Protein AF-A0A7G9A684-F1 (afdb_monomer_lite)

Secondary structure (DSSP, 8-state):
--TT---SEEEE-TTT--EEEEEEE--GGGGSHHHHHHHHHHHHHHHHTTPPEEEESSHHHHHHHHHHHHHHHHHHHHHHHHH----------------

Radius of gyration: 21.15 Å; chains: 1; bounding box: 61×45×41 Å

pLDDT: mean 73.54, std 18.96, range [38.88, 95.0]

Foldseek 3Di:
DPPPDDFPDFDADPPPRDGQETEHEDDPVCPDPVNVVVVVVVCVVCVVVVHYYQYDNDPVVSVVVVVVVVVVVVVVVVVVVVVPPDDDDDDDDDDDDDD

Organism: Raoultella ornithinolytica (NCBI:txid54291)

Structure (mmCIF, N/CA/C/O backbone):
data_AF-A0A7G9A684-F1
#
_entry.id   AF-A0A7G9A684-F1
#
loop_
_atom_site.group_PDB
_atom_site.id
_atom_site.type_symbol
_atom_site.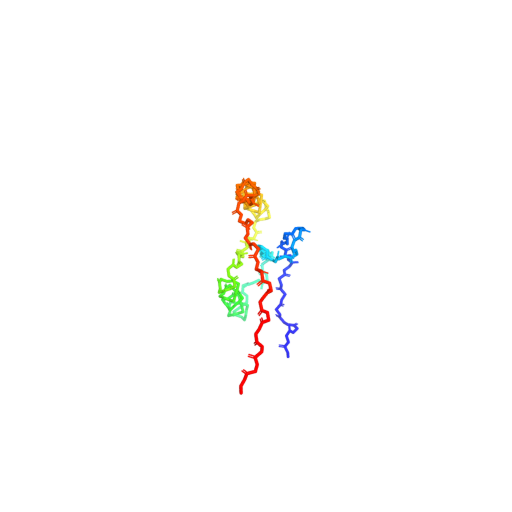label_atom_id
_atom_site.label_alt_id
_atom_site.label_comp_id
_atom_site.label_asym_id
_atom_site.label_entity_id
_atom_site.label_seq_id
_atom_site.pdbx_PDB_ins_code
_atom_site.Cartn_x
_atom_site.Cartn_y
_atom_site.Cartn_z
_atom_site.occupancy
_atom_site.B_iso_or_equiv
_atom_site.auth_seq_id
_atom_site.auth_comp_id
_atom_site.auth_asym_id
_atom_site.auth_atom_id
_atom_site.pdbx_PDB_model_num
ATOM 1 N N . MET A 1 1 ? 3.718 -22.934 -5.880 1.00 46.66 1 MET A N 1
ATOM 2 C CA . MET A 1 1 ? 4.756 -21.953 -6.264 1.00 46.66 1 MET A CA 1
ATOM 3 C C . MET A 1 1 ? 4.205 -20.550 -6.041 1.00 46.66 1 MET A C 1
ATOM 5 O O . MET A 1 1 ? 3.671 -19.956 -6.961 1.00 46.66 1 MET A O 1
ATOM 9 N N . ALA A 1 2 ? 4.246 -20.064 -4.799 1.00 47.00 2 ALA A N 1
ATOM 10 C CA . ALA A 1 2 ? 3.771 -18.726 -4.415 1.00 47.00 2 ALA A CA 1
ATOM 11 C C . ALA A 1 2 ? 4.926 -17.834 -3.911 1.00 47.00 2 ALA A C 1
ATOM 13 O O . ALA A 1 2 ? 4.709 -16.750 -3.394 1.00 47.00 2 ALA A O 1
ATOM 14 N N . SER A 1 3 ? 6.174 -18.282 -4.072 1.00 48.06 3 SER A N 1
ATOM 15 C CA . SER A 1 3 ? 7.373 -17.657 -3.502 1.00 48.06 3 SER A CA 1
ATOM 16 C C . SER A 1 3 ? 7.982 -16.554 -4.379 1.00 48.06 3 SER A C 1
ATOM 18 O O . SER A 1 3 ? 9.173 -16.285 -4.272 1.00 48.06 3 SER A O 1
ATOM 20 N N . GLN A 1 4 ? 7.214 -15.957 -5.298 1.00 60.62 4 GLN A N 1
ATOM 21 C CA . GLN A 1 4 ? 7.763 -15.043 -6.318 1.00 60.62 4 GLN A CA 1
ATOM 22 C C . GLN A 1 4 ? 7.033 -13.696 -6.435 1.00 60.62 4 GLN A C 1
ATOM 24 O O . GLN A 1 4 ? 7.344 -12.886 -7.316 1.00 60.62 4 GLN A O 1
ATOM 29 N N . TRP A 1 5 ? 6.094 -13.455 -5.521 1.00 64.69 5 TRP A N 1
ATOM 30 C CA . TRP A 1 5 ? 5.276 -12.253 -5.433 1.00 64.69 5 TRP A CA 1
ATOM 31 C C . TRP A 1 5 ? 5.464 -11.710 -4.022 1.00 64.69 5 TRP A C 1
ATOM 33 O O . TRP A 1 5 ? 4.930 -12.277 -3.074 1.00 64.69 5 TRP A O 1
ATOM 43 N N . HIS A 1 6 ? 6.305 -10.692 -3.878 1.00 70.12 6 HIS A N 1
ATOM 44 C CA . HIS A 1 6 ? 6.426 -9.956 -2.627 1.00 70.12 6 HIS A CA 1
ATOM 45 C C . HIS A 1 6 ? 5.845 -8.567 -2.857 1.00 70.12 6 HIS A C 1
ATOM 47 O O . HIS A 1 6 ? 6.000 -8.012 -3.941 1.00 70.12 6 HIS A O 1
ATOM 53 N N . CYS A 1 7 ? 5.142 -8.074 -1.849 1.00 76.25 7 CYS A N 1
ATOM 54 C CA . CYS A 1 7 ? 4.895 -6.658 -1.660 1.00 76.25 7 CYS A CA 1
ATOM 55 C C . CYS A 1 7 ? 5.860 -6.220 -0.558 1.00 76.25 7 CYS A C 1
ATOM 57 O O . CYS A 1 7 ? 5.982 -6.938 0.440 1.00 76.25 7 CYS A O 1
ATOM 59 N N . ASP A 1 8 ? 6.577 -5.116 -0.753 1.00 86.06 8 ASP A N 1
ATOM 60 C CA . ASP A 1 8 ? 7.611 -4.695 0.201 1.00 86.06 8 ASP A CA 1
ATOM 61 C C . ASP A 1 8 ? 7.032 -4.370 1.583 1.00 86.06 8 ASP A C 1
ATOM 63 O O . ASP A 1 8 ? 7.597 -4.762 2.607 1.00 86.06 8 ASP A O 1
ATOM 67 N N . VAL A 1 9 ? 5.894 -3.670 1.625 1.00 90.38 9 VAL A N 1
ATOM 68 C CA . VAL A 1 9 ? 5.229 -3.280 2.874 1.00 90.38 9 VAL A CA 1
ATOM 69 C C . VAL A 1 9 ? 3.713 -3.353 2.711 1.00 90.38 9 VAL A C 1
ATOM 71 O O . VAL A 1 9 ? 3.157 -2.865 1.733 1.00 90.38 9 VAL A O 1
ATOM 74 N N . VAL A 1 10 ? 3.016 -3.891 3.712 1.00 92.44 10 VAL A N 1
ATOM 75 C CA . VAL A 1 10 ? 1.550 -3.822 3.812 1.00 92.44 10 VAL A CA 1
ATOM 76 C C . VAL A 1 10 ? 1.138 -2.908 4.960 1.00 92.44 10 VAL A C 1
ATOM 78 O O . VAL A 1 10 ? 1.767 -2.895 6.017 1.00 92.44 10 VAL A O 1
ATOM 81 N N . ILE A 1 11 ? 0.072 -2.142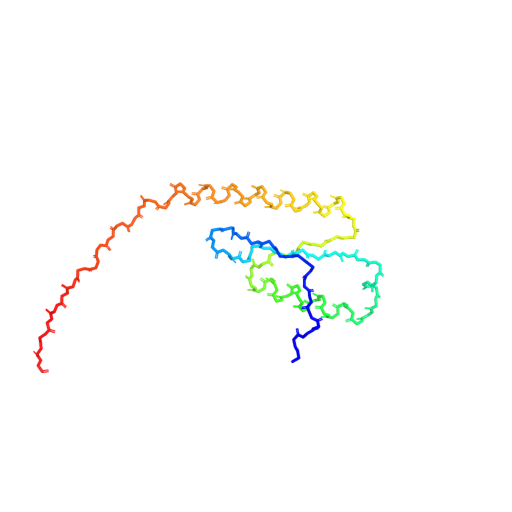 4.749 1.00 93.19 11 ILE A N 1
ATOM 82 C CA . ILE A 1 11 ? -0.573 -1.325 5.775 1.00 93.19 11 ILE A CA 1
ATOM 83 C C . ILE A 1 11 ? -1.757 -2.126 6.306 1.00 93.19 11 ILE A C 1
ATOM 85 O O . ILE A 1 11 ? -2.609 -2.566 5.530 1.00 93.19 11 ILE A O 1
ATOM 89 N N . VAL A 1 12 ? -1.825 -2.288 7.625 1.00 93.50 12 VAL A N 1
ATOM 90 C CA . VAL A 1 12 ? -2.924 -2.982 8.301 1.00 93.50 12 VAL A CA 1
ATOM 91 C C . VAL A 1 12 ? -3.667 -2.038 9.236 1.00 93.50 12 VAL A C 1
ATOM 93 O O . VAL A 1 12 ? -3.064 -1.160 9.854 1.00 93.50 12 VAL A O 1
ATOM 96 N N . ASP A 1 13 ? -4.976 -2.229 9.357 1.00 90.19 13 ASP A N 1
ATOM 97 C CA . ASP A 1 13 ? -5.743 -1.639 10.452 1.00 90.19 13 ASP A CA 1
ATOM 98 C C . ASP A 1 13 ? -5.350 -2.334 11.765 1.00 90.19 13 ASP A C 1
ATOM 100 O O . ASP A 1 13 ? -5.392 -3.558 11.872 1.00 90.19 13 ASP A O 1
ATOM 104 N N . ILE A 1 14 ? -4.955 -1.561 12.778 1.00 89.38 14 ILE A N 1
ATOM 105 C CA . ILE A 1 14 ? -4.412 -2.116 14.028 1.00 89.38 14 ILE A CA 1
ATOM 106 C C . ILE A 1 14 ? -5.447 -2.888 14.864 1.00 89.38 14 ILE A C 1
ATOM 108 O O . ILE A 1 14 ? -5.068 -3.723 15.681 1.00 89.38 14 ILE A O 1
ATOM 112 N N . ARG A 1 15 ? -6.747 -2.628 14.682 1.00 90.38 15 ARG A N 1
ATOM 113 C CA . ARG A 1 15 ? -7.821 -3.246 15.478 1.00 90.38 15 ARG A CA 1
ATOM 114 C C . ARG A 1 15 ? -8.303 -4.553 14.861 1.00 90.38 15 ARG A C 1
ATOM 116 O O . ARG A 1 15 ? -8.621 -5.491 15.581 1.00 90.38 15 ARG A O 1
ATOM 123 N N . THR A 1 16 ? -8.381 -4.596 13.536 1.00 90.88 16 THR A N 1
ATOM 124 C CA . THR A 1 16 ? -8.950 -5.718 12.770 1.00 90.88 16 THR A CA 1
ATOM 125 C C . THR A 1 16 ? -7.890 -6.566 12.077 1.00 90.88 16 THR A C 1
ATOM 127 O O . THR A 1 16 ? -8.186 -7.671 11.631 1.00 90.88 16 THR A O 1
ATOM 130 N N . PHE A 1 17 ? -6.663 -6.051 11.966 1.00 89.94 17 PHE A N 1
ATOM 131 C CA . PHE A 1 17 ? -5.570 -6.623 11.182 1.00 89.94 17 PHE A CA 1
ATOM 132 C C . PHE A 1 17 ? -5.893 -6.787 9.685 1.00 89.94 17 PHE A C 1
ATOM 134 O O . PHE A 1 17 ? -5.178 -7.473 8.954 1.00 89.94 17 PHE A O 1
ATOM 141 N N . ALA A 1 18 ? -6.959 -6.137 9.208 1.00 91.12 18 ALA A N 1
ATOM 142 C CA . ALA A 1 18 ? -7.308 -6.113 7.799 1.00 91.12 18 ALA A CA 1
ATOM 143 C C . ALA A 1 18 ? -6.240 -5.347 7.011 1.00 91.12 18 ALA A C 1
ATOM 145 O O . ALA A 1 18 ? -5.795 -4.276 7.432 1.00 91.12 18 ALA A O 1
ATOM 146 N N . ILE A 1 19 ? -5.843 -5.880 5.854 1.00 92.06 19 ILE A N 1
ATOM 147 C CA . ILE A 1 19 ? -4.941 -5.182 4.935 1.00 92.06 19 ILE A CA 1
ATOM 148 C C . ILE A 1 19 ? -5.726 -4.038 4.300 1.00 92.06 19 ILE A C 1
ATOM 150 O O . ILE A 1 19 ? -6.684 -4.267 3.567 1.00 92.06 19 ILE A O 1
ATOM 154 N N . VAL A 1 20 ? -5.306 -2.808 4.581 1.00 93.25 20 VAL A N 1
ATOM 155 C CA . VAL A 1 20 ? -5.953 -1.592 4.067 1.00 93.25 20 VAL A CA 1
ATOM 156 C C . VAL A 1 20 ? -5.171 -0.953 2.929 1.00 93.25 20 VAL A C 1
ATOM 158 O O . VAL A 1 20 ? -5.688 -0.072 2.256 1.00 93.25 20 VAL A O 1
ATOM 161 N N . GLY A 1 21 ? -3.932 -1.380 2.698 1.00 93.19 21 GLY A N 1
ATOM 162 C CA . GLY A 1 21 ? -3.110 -0.890 1.601 1.00 93.19 21 GLY A CA 1
ATOM 163 C C . GLY A 1 21 ? -1.836 -1.704 1.433 1.00 93.19 21 GLY A C 1
ATOM 164 O O . GLY A 1 21 ? -1.392 -2.398 2.347 1.00 93.19 21 GLY A O 1
ATOM 165 N N . ALA A 1 22 ? -1.243 -1.594 0.256 1.00 93.75 22 ALA A N 1
ATOM 166 C CA . ALA A 1 22 ? 0.027 -2.201 -0.106 1.00 93.75 22 ALA A CA 1
ATOM 167 C C . ALA A 1 22 ? 0.982 -1.110 -0.607 1.00 93.75 22 ALA A C 1
ATOM 169 O O . ALA A 1 22 ? 0.547 -0.155 -1.253 1.00 93.75 22 ALA A O 1
ATOM 170 N N . ILE A 1 23 ? 2.274 -1.236 -0.313 1.00 91.56 23 ILE A N 1
ATOM 171 C CA . ILE A 1 23 ? 3.325 -0.322 -0.762 1.00 91.56 23 ILE A CA 1
ATOM 172 C C . ILE A 1 23 ? 4.422 -1.133 -1.453 1.00 91.56 23 ILE A C 1
ATOM 174 O O . ILE A 1 23 ? 4.932 -2.101 -0.889 1.00 91.56 23 ILE A O 1
ATOM 178 N N . GLU A 1 24 ? 4.811 -0.698 -2.649 1.00 88.62 24 GLU A N 1
ATOM 179 C CA . GLU A 1 24 ? 5.946 -1.252 -3.397 1.00 88.62 24 GLU A CA 1
ATOM 180 C C . GLU A 1 24 ? 6.980 -0.150 -3.656 1.00 88.62 24 GLU A C 1
ATOM 182 O O . GLU A 1 24 ? 6.628 0.984 -4.002 1.00 88.62 24 GLU A O 1
ATOM 187 N N . LEU A 1 25 ? 8.261 -0.476 -3.486 1.00 86.50 25 LEU A N 1
ATOM 188 C CA . LEU A 1 25 ? 9.372 0.429 -3.749 1.00 86.50 25 LEU A CA 1
ATOM 189 C C . LEU A 1 25 ? 9.862 0.223 -5.188 1.00 86.50 25 LEU A C 1
ATOM 191 O O . LEU A 1 25 ? 10.405 -0.827 -5.547 1.00 86.50 25 LEU A O 1
ATOM 195 N N . ASP A 1 26 ? 9.700 1.241 -6.037 1.00 79.50 26 ASP A N 1
ATOM 196 C CA . ASP A 1 26 ? 10.169 1.136 -7.415 1.00 79.50 26 ASP A CA 1
ATOM 197 C C . ASP A 1 26 ? 11.665 1.472 -7.513 1.00 79.50 26 ASP A C 1
ATOM 199 O O . ASP A 1 26 ? 12.060 2.635 -7.491 1.00 79.50 26 ASP A O 1
ATOM 203 N N . ASP A 1 27 ? 12.519 0.466 -7.699 1.00 66.44 27 ASP A N 1
ATOM 204 C CA . ASP A 1 27 ? 13.925 0.662 -8.050 1.00 66.44 27 ASP A CA 1
ATOM 205 C C . ASP A 1 27 ? 14.170 0.592 -9.576 1.00 66.44 27 ASP A C 1
ATOM 207 O O . ASP A 1 27 ? 13.321 0.195 -10.383 1.00 66.44 27 ASP A O 1
ATOM 211 N N . ALA A 1 28 ? 15.372 0.982 -10.017 1.00 58.56 28 ALA A N 1
ATOM 212 C CA . ALA A 1 28 ? 15.756 0.937 -11.433 1.00 58.56 28 ALA A CA 1
ATOM 213 C C . ALA A 1 28 ? 15.751 -0.492 -12.030 1.00 58.56 28 ALA A C 1
ATOM 215 O O . ALA A 1 28 ? 15.860 -0.657 -13.249 1.00 58.56 28 ALA A O 1
ATOM 216 N N . SER A 1 29 ? 15.608 -1.533 -11.200 1.00 58.47 29 SER A N 1
ATOM 217 C CA . SER A 1 29 ? 15.599 -2.934 -11.622 1.00 58.47 29 SER A CA 1
ATOM 218 C C . SER A 1 29 ? 14.280 -3.366 -12.288 1.00 58.47 29 SER A C 1
ATOM 220 O O . SER A 1 29 ? 14.262 -4.364 -13.021 1.00 58.47 29 SER A O 1
ATOM 222 N N . HIS A 1 30 ? 13.203 -2.581 -12.140 1.00 55.47 30 HIS A N 1
ATOM 223 C CA . HIS A 1 30 ? 11.875 -2.859 -12.714 1.00 55.47 30 HIS A CA 1
ATOM 224 C C . HIS A 1 30 ? 11.769 -2.678 -14.241 1.00 55.47 30 HIS A C 1
ATOM 226 O O . HIS A 1 30 ? 10.763 -3.039 -14.840 1.00 55.47 30 HIS A O 1
ATOM 232 N N . LEU A 1 31 ? 12.813 -2.198 -14.926 1.00 54.50 31 LEU A N 1
ATOM 233 C CA . LEU A 1 31 ? 12.821 -2.006 -16.391 1.00 54.50 31 LEU A CA 1
ATOM 234 C C . LEU A 1 31 ? 12.926 -3.307 -17.215 1.00 54.50 31 LEU A C 1
ATOM 236 O O . LEU A 1 31 ? 12.844 -3.283 -18.446 1.00 54.50 31 LEU A O 1
ATOM 240 N N . LYS A 1 32 ? 13.117 -4.465 -16.576 1.00 59.72 32 LYS A N 1
ATOM 241 C CA . LYS A 1 32 ? 13.190 -5.754 -17.279 1.00 59.72 32 LYS A CA 1
ATOM 242 C C . LYS A 1 32 ? 11.778 -6.249 -17.616 1.00 59.72 32 LYS A C 1
ATOM 244 O O . LYS A 1 32 ? 10.981 -6.489 -16.719 1.00 59.72 32 LYS A O 1
ATOM 249 N N . LYS A 1 33 ? 11.507 -6.512 -18.905 1.00 55.56 33 LYS A N 1
ATOM 250 C CA . LYS A 1 33 ? 10.215 -6.981 -19.478 1.00 55.56 33 LYS A CA 1
ATOM 251 C C . LYS A 1 33 ? 9.460 -8.066 -18.685 1.00 55.56 33 LYS A C 1
ATOM 253 O O . LYS A 1 33 ? 8.241 -8.136 -18.783 1.00 55.56 33 LYS A O 1
ATOM 258 N N . GLN A 1 34 ? 10.163 -8.910 -17.930 1.00 57.91 34 GLN A N 1
ATOM 259 C CA . GLN A 1 34 ? 9.573 -9.958 -17.087 1.00 57.91 34 GLN A CA 1
ATOM 260 C C . GLN A 1 34 ? 8.818 -9.405 -15.861 1.00 57.91 34 GLN A C 1
ATOM 262 O O . GLN A 1 34 ? 7.865 -10.033 -15.409 1.00 57.91 34 GLN A O 1
ATOM 267 N N . ARG A 1 35 ? 9.190 -8.224 -15.344 1.00 64.69 35 ARG A N 1
ATOM 268 C CA . ARG A 1 35 ? 8.526 -7.607 -14.184 1.00 64.69 35 ARG A CA 1
ATOM 269 C C . ARG A 1 35 ? 7.199 -6.933 -14.543 1.00 64.69 35 ARG A C 1
ATOM 271 O O . ARG A 1 35 ? 6.249 -7.084 -13.792 1.00 64.69 35 ARG A O 1
ATOM 278 N N . ASN A 1 36 ? 7.056 -6.374 -15.747 1.00 66.06 36 ASN A N 1
ATOM 279 C CA . ASN A 1 36 ? 5.807 -5.723 -16.181 1.00 66.06 36 ASN A CA 1
ATOM 280 C C . ASN A 1 36 ? 4.574 -6.640 -16.116 1.00 66.06 36 ASN A C 1
ATOM 282 O O . ASN A 1 36 ? 3.509 -6.220 -15.684 1.00 66.06 36 ASN A O 1
ATOM 286 N N . ARG A 1 37 ? 4.692 -7.903 -16.555 1.00 73.06 37 ARG A N 1
ATOM 287 C CA . ARG A 1 37 ? 3.558 -8.849 -16.536 1.00 73.06 37 ARG A CA 1
ATOM 288 C C . ARG A 1 37 ? 3.141 -9.196 -15.107 1.00 73.06 37 ARG A C 1
ATOM 290 O O . ARG A 1 37 ? 1.957 -9.397 -14.853 1.00 73.06 37 ARG A O 1
ATOM 297 N N . ARG A 1 38 ? 4.120 -9.287 -14.206 1.00 71.94 38 ARG A N 1
ATOM 298 C CA . ARG A 1 38 ? 3.904 -9.571 -12.790 1.00 71.94 38 ARG A CA 1
ATOM 299 C C . ARG A 1 38 ? 3.230 -8.384 -12.113 1.00 71.94 38 ARG A C 1
ATOM 301 O O . ARG A 1 38 ? 2.216 -8.565 -11.461 1.00 71.94 38 ARG A O 1
ATOM 308 N N . ASP A 1 39 ? 3.734 -7.186 -12.359 1.00 74.81 39 ASP A N 1
ATOM 309 C CA . ASP A 1 39 ? 3.192 -5.955 -11.793 1.00 74.81 39 ASP A CA 1
ATOM 310 C C . ASP A 1 39 ? 1.728 -5.745 -12.202 1.00 74.81 39 ASP A C 1
ATOM 312 O O . ASP A 1 39 ? 0.894 -5.499 -11.341 1.00 74.81 39 ASP A O 1
ATOM 316 N N . ILE A 1 40 ? 1.385 -5.984 -13.477 1.00 79.00 40 ILE A N 1
ATOM 317 C CA . ILE A 1 40 ? -0.008 -5.924 -13.958 1.00 79.00 40 ILE A CA 1
ATOM 318 C C . ILE A 1 40 ? -0.912 -6.902 -13.198 1.00 79.00 40 ILE A C 1
ATOM 320 O O . ILE A 1 40 ? -2.030 -6.552 -12.832 1.00 79.00 40 ILE A O 1
ATOM 324 N N . LEU A 1 41 ? -0.462 -8.141 -12.976 1.00 81.81 41 LEU A N 1
ATOM 325 C CA . LEU A 1 41 ? -1.284 -9.123 -12.267 1.00 81.81 41 LEU A CA 1
ATOM 326 C C . LEU A 1 41 ? -1.402 -8.782 -10.777 1.00 81.81 41 LEU A C 1
ATOM 328 O O . LEU A 1 41 ? -2.472 -8.966 -10.211 1.00 81.81 41 LEU A O 1
ATOM 332 N N . LEU A 1 42 ? -0.334 -8.284 -10.149 1.00 82.69 42 LEU A N 1
ATOM 333 C CA . LEU A 1 42 ? -0.357 -7.875 -8.745 1.00 82.69 42 LEU A CA 1
ATOM 334 C C . LEU A 1 42 ? -1.306 -6.691 -8.541 1.00 82.69 42 LEU A C 1
ATOM 336 O O . LEU A 1 42 ? -2.153 -6.738 -7.653 1.00 82.69 42 LEU A O 1
ATOM 340 N N . GLU A 1 43 ? -1.198 -5.671 -9.391 1.00 85.00 43 GLU A N 1
ATOM 341 C CA . GLU A 1 43 ? -2.100 -4.518 -9.401 1.00 85.00 43 GLU A CA 1
ATOM 342 C C . GLU A 1 43 ? -3.552 -4.956 -9.586 1.00 85.00 43 GLU A C 1
ATOM 344 O O . GLU A 1 43 ? -4.424 -4.510 -8.846 1.00 85.00 43 GLU A O 1
ATOM 349 N N . GLU A 1 44 ? -3.818 -5.878 -10.513 1.00 86.44 44 GLU A N 1
ATOM 350 C CA . GLU A 1 44 ? -5.172 -6.373 -10.750 1.00 86.44 44 GLU A CA 1
ATOM 351 C C . GLU A 1 44 ? -5.720 -7.184 -9.568 1.00 86.44 44 GLU A C 1
ATOM 353 O O . GLU A 1 44 ? -6.872 -6.996 -9.181 1.00 86.44 44 GLU A O 1
ATOM 358 N N . VAL A 1 45 ? -4.906 -8.048 -8.954 1.00 88.75 45 VAL A N 1
ATOM 359 C CA . VAL A 1 45 ? -5.306 -8.826 -7.769 1.00 88.75 45 VAL A CA 1
ATOM 360 C C . VAL A 1 45 ? -5.624 -7.901 -6.595 1.00 88.75 45 VAL A C 1
ATOM 362 O O . VAL A 1 45 ? -6.664 -8.059 -5.959 1.00 88.75 45 VAL A O 1
ATOM 365 N N . LEU A 1 46 ? -4.766 -6.915 -6.325 1.00 89.06 46 LEU A N 1
ATOM 366 C CA . LEU A 1 46 ? -4.987 -5.940 -5.255 1.00 89.06 46 LEU A CA 1
ATOM 367 C C . LEU A 1 46 ? -6.228 -5.086 -5.529 1.00 89.06 46 LEU A C 1
ATOM 369 O O . LEU A 1 46 ? -7.057 -4.901 -4.639 1.00 89.06 46 LEU A O 1
ATOM 373 N N . ARG A 1 47 ? -6.423 -4.661 -6.782 1.00 89.75 47 ARG A N 1
ATOM 374 C CA . ARG A 1 47 ? -7.617 -3.928 -7.212 1.00 89.75 47 ARG A CA 1
ATOM 375 C C . ARG A 1 47 ? -8.896 -4.731 -6.990 1.00 89.75 47 ARG A C 1
ATOM 377 O O . ARG A 1 47 ? -9.859 -4.184 -6.461 1.00 89.75 47 ARG A O 1
ATOM 384 N N . GLN A 1 48 ? -8.915 -6.014 -7.354 1.00 90.75 48 GLN A N 1
ATOM 385 C CA . GLN A 1 48 ? -10.068 -6.893 -7.119 1.00 90.75 48 GLN A CA 1
ATOM 386 C C . GLN A 1 48 ? -10.320 -7.150 -5.628 1.00 9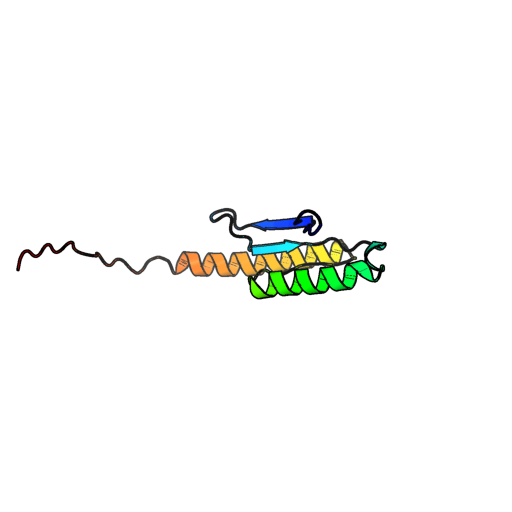0.75 48 GLN A C 1
ATOM 388 O O . GLN A 1 48 ? -11.469 -7.314 -5.227 1.00 90.75 48 GLN A O 1
ATOM 393 N N . ALA A 1 49 ? -9.27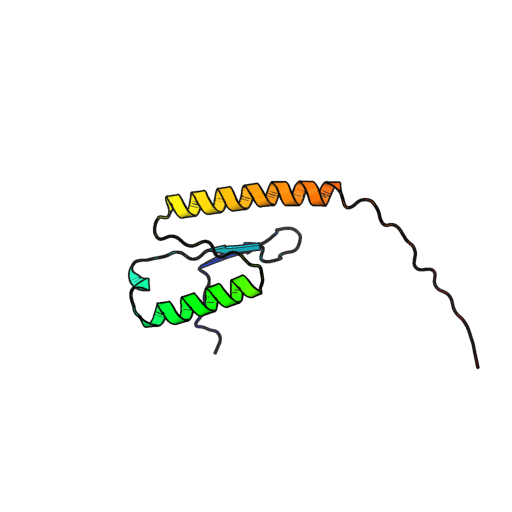0 -7.136 -4.806 1.00 89.50 49 ALA A N 1
ATOM 394 C CA . ALA A 1 49 ? -9.378 -7.229 -3.354 1.00 89.50 49 ALA A CA 1
ATOM 395 C C . ALA A 1 49 ? -9.799 -5.907 -2.678 1.00 89.50 49 ALA A C 1
ATOM 397 O O . ALA A 1 49 ? -9.967 -5.880 -1.462 1.00 89.50 49 ALA A O 1
ATOM 398 N N . GLY A 1 50 ? -9.947 -4.808 -3.431 1.00 90.88 50 GLY A N 1
ATOM 399 C CA . GLY A 1 50 ? -10.218 -3.481 -2.870 1.00 90.88 50 GLY A CA 1
ATOM 400 C C . GLY A 1 50 ? -9.034 -2.885 -2.102 1.00 90.88 50 GLY A C 1
ATOM 401 O O . GLY A 1 50 ? -9.216 -1.956 -1.320 1.00 90.88 50 GLY A O 1
ATOM 402 N N . ILE A 1 51 ? -7.823 -3.409 -2.313 1.00 91.88 51 ILE A N 1
ATOM 403 C CA . ILE A 1 51 ? -6.606 -2.977 -1.627 1.00 91.88 51 ILE A CA 1
ATOM 404 C C . ILE A 1 51 ? -5.846 -2.010 -2.547 1.00 91.88 51 ILE A C 1
ATOM 406 O O . ILE A 1 51 ? -5.396 -2.409 -3.623 1.00 91.88 51 ILE A O 1
ATOM 410 N N . PRO A 1 52 ? -5.666 -0.739 -2.159 1.00 92.50 52 PRO A N 1
ATOM 411 C CA . PRO A 1 52 ? -4.885 0.208 -2.944 1.00 92.50 52 PRO A CA 1
ATOM 412 C C . PRO A 1 52 ? -3.391 -0.146 -2.914 1.00 92.50 52 PRO A C 1
ATOM 414 O O . PRO A 1 52 ? -2.831 -0.414 -1.849 1.00 92.50 52 PRO A O 1
ATOM 417 N N . LEU A 1 53 ? -2.736 -0.093 -4.080 1.00 91.94 53 LEU A N 1
ATOM 418 C CA . LEU A 1 53 ? -1.282 -0.214 -4.217 1.00 91.94 53 LEU A CA 1
ATOM 419 C C . LEU A 1 53 ? -0.642 1.171 -4.392 1.00 91.94 53 LEU A C 1
ATOM 421 O O . LEU A 1 53 ? -0.921 1.880 -5.359 1.00 91.94 53 LEU A O 1
ATOM 425 N N . LEU A 1 54 ? 0.246 1.546 -3.473 1.00 91.50 54 LEU A N 1
ATOM 426 C CA . LEU A 1 54 ? 1.013 2.788 -3.500 1.00 91.50 54 LEU A CA 1
ATOM 427 C C . LEU A 1 54 ? 2.458 2.489 -3.911 1.00 91.50 54 LEU A C 1
ATOM 429 O O . LEU A 1 54 ? 3.201 1.856 -3.170 1.00 91.50 54 LEU A O 1
ATOM 433 N N . ARG A 1 55 ? 2.878 2.969 -5.081 1.00 89.62 55 ARG A N 1
ATOM 434 C CA . ARG A 1 55 ? 4.251 2.788 -5.579 1.00 89.62 55 ARG A CA 1
ATOM 435 C C . ARG A 1 55 ? 4.784 4.043 -6.257 1.00 89.62 55 ARG A C 1
ATOM 437 O O . ARG A 1 55 ? 4.029 4.731 -6.953 1.00 89.62 55 ARG A O 1
ATOM 444 N N . ASP A 1 56 ? 6.049 4.370 -6.014 1.00 87.44 56 ASP A N 1
ATOM 445 C CA . ASP A 1 56 ? 6.818 5.417 -6.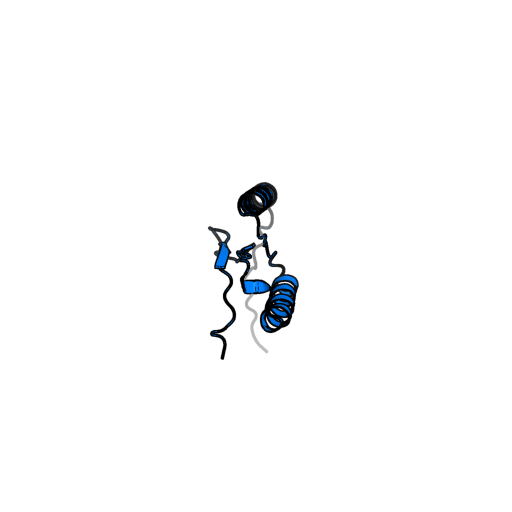703 1.00 87.44 56 ASP A CA 1
ATOM 446 C C . ASP A 1 56 ? 8.305 5.046 -6.709 1.00 87.44 56 ASP A C 1
ATOM 448 O O . ASP A 1 56 ? 8.776 4.324 -5.829 1.00 87.44 56 ASP A O 1
ATOM 452 N N . ARG A 1 57 ? 9.046 5.623 -7.658 1.00 85.62 57 ARG A N 1
ATOM 453 C CA . ARG A 1 57 ? 10.516 5.623 -7.665 1.00 85.62 57 ARG A CA 1
ATOM 454 C C . ARG A 1 57 ? 11.089 6.689 -6.743 1.00 85.62 57 ARG A C 1
ATOM 456 O O . ARG A 1 57 ? 12.198 6.555 -6.238 1.00 85.62 57 ARG A O 1
ATOM 463 N N . ASP A 1 58 ? 10.349 7.779 -6.580 1.00 89.00 58 ASP A N 1
ATOM 464 C CA . ASP A 1 58 ? 10.711 8.897 -5.723 1.00 89.00 58 ASP A CA 1
ATOM 465 C C . ASP A 1 58 ? 10.180 8.646 -4.308 1.00 89.00 58 ASP A C 1
ATOM 467 O O . ASP A 1 58 ? 8.969 8.645 -4.060 1.00 89.00 58 ASP A O 1
ATOM 471 N N . SER A 1 59 ? 11.100 8.414 -3.373 1.00 88.12 59 SER A N 1
ATOM 472 C CA . SER A 1 59 ? 10.767 8.088 -1.988 1.00 88.12 59 SER A CA 1
ATOM 473 C C . SER A 1 59 ? 10.016 9.218 -1.282 1.00 88.12 59 SER A C 1
ATOM 475 O O . SER A 1 59 ? 9.106 8.940 -0.501 1.00 88.12 59 SER A O 1
ATOM 477 N N . GLU A 1 60 ? 10.321 10.485 -1.571 1.00 91.44 60 GLU A N 1
ATOM 478 C CA . GLU A 1 60 ? 9.633 11.620 -0.952 1.00 91.44 60 GLU A CA 1
ATOM 479 C C . GLU A 1 60 ? 8.186 11.714 -1.437 1.00 91.44 60 GLU A C 1
ATOM 481 O O . GLU A 1 60 ? 7.262 11.891 -0.633 1.00 91.44 60 GLU A O 1
ATOM 486 N N . LYS A 1 61 ? 7.963 11.527 -2.744 1.00 92.44 61 LYS A N 1
ATOM 487 C CA . LYS A 1 61 ? 6.606 11.480 -3.307 1.00 92.44 61 LYS A CA 1
ATOM 488 C C . LYS A 1 61 ? 5.812 10.304 -2.766 1.00 92.44 61 LYS A C 1
ATOM 490 O O . LYS A 1 61 ? 4.629 10.475 -2.460 1.00 92.44 61 LYS A O 1
ATOM 495 N N . LEU A 1 62 ? 6.442 9.138 -2.626 1.00 92.19 62 LEU A N 1
ATOM 496 C CA . LEU A 1 62 ? 5.795 7.961 -2.059 1.00 92.19 62 LEU A CA 1
ATOM 497 C C . LEU A 1 62 ? 5.382 8.209 -0.608 1.00 92.19 62 LEU A C 1
ATOM 499 O O . LEU A 1 62 ? 4.218 8.021 -0.266 1.00 92.19 62 LEU A O 1
ATOM 503 N N . VAL A 1 63 ? 6.293 8.717 0.225 1.00 93.25 63 VAL A N 1
ATOM 504 C CA . VAL A 1 63 ? 6.001 9.054 1.626 1.00 93.25 63 VAL A CA 1
ATOM 505 C C . VAL A 1 63 ? 4.874 10.081 1.722 1.00 93.25 63 VAL A C 1
ATOM 507 O O . VAL A 1 63 ? 3.988 9.936 2.566 1.00 93.25 63 VAL A O 1
ATOM 510 N N . ARG A 1 64 ? 4.856 11.103 0.856 1.00 95.00 64 ARG A N 1
ATOM 511 C CA . ARG A 1 64 ? 3.766 12.087 0.829 1.00 95.00 64 ARG A CA 1
ATOM 512 C C . ARG A 1 64 ? 2.422 11.434 0.500 1.00 95.00 64 ARG A C 1
ATOM 514 O O . ARG A 1 64 ? 1.461 11.664 1.228 1.00 95.00 64 ARG A O 1
ATOM 521 N N . ARG A 1 65 ? 2.371 10.582 -0.530 1.00 93.56 65 ARG A N 1
ATOM 522 C CA . ARG A 1 65 ? 1.151 9.851 -0.913 1.00 93.56 65 ARG A CA 1
ATOM 523 C C . ARG A 1 65 ? 0.668 8.905 0.182 1.00 93.56 65 ARG A C 1
ATOM 525 O O . ARG A 1 65 ? -0.523 8.872 0.459 1.00 93.56 65 ARG A O 1
ATOM 532 N N . VAL A 1 66 ? 1.577 8.187 0.842 1.00 93.44 66 VAL A N 1
ATOM 533 C CA . VAL A 1 66 ? 1.239 7.321 1.984 1.00 93.44 66 VAL A CA 1
ATOM 534 C C . VAL A 1 66 ? 0.658 8.147 3.135 1.00 93.44 66 VAL A C 1
ATOM 536 O O . VAL A 1 66 ? -0.362 7.770 3.702 1.00 93.44 66 VAL A O 1
ATOM 539 N N . ARG A 1 67 ? 1.245 9.306 3.458 1.00 94.12 67 ARG A N 1
ATOM 540 C CA . ARG A 1 67 ? 0.705 10.204 4.495 1.00 94.12 67 ARG A CA 1
ATOM 541 C C . ARG A 1 67 ? -0.686 10.728 4.150 1.00 94.12 67 ARG A C 1
ATOM 543 O O . ARG A 1 67 ? -1.544 10.763 5.022 1.00 94.12 67 ARG A O 1
ATOM 550 N N . GLU A 1 68 ? -0.902 11.160 2.910 1.00 93.44 68 GLU A N 1
ATOM 551 C CA . GLU A 1 68 ? -2.218 11.611 2.442 1.00 93.44 68 GLU A CA 1
ATOM 552 C C . GLU A 1 68 ? -3.244 10.480 2.532 1.00 93.44 68 GLU A C 1
ATOM 554 O O . GLU A 1 68 ? -4.313 10.673 3.105 1.00 93.44 68 GLU A O 1
ATOM 559 N N . PHE A 1 69 ? -2.884 9.285 2.061 1.00 92.25 69 PHE A N 1
ATOM 560 C CA . PHE A 1 69 ? -3.719 8.092 2.144 1.00 92.25 69 PHE A CA 1
ATOM 561 C C . PHE A 1 69 ? -4.161 7.786 3.582 1.00 92.25 69 PHE A C 1
ATOM 563 O O . PHE A 1 69 ? -5.350 7.606 3.829 1.00 92.25 69 PHE A O 1
ATOM 570 N N . LEU A 1 70 ? -3.231 7.788 4.542 1.00 91.12 70 LEU A N 1
ATOM 571 C CA . LEU A 1 70 ? -3.550 7.516 5.947 1.00 91.12 70 LEU A CA 1
ATOM 572 C C . LEU A 1 70 ? -4.487 8.573 6.553 1.00 91.12 70 LEU A C 1
ATOM 574 O O . LEU A 1 70 ? -5.429 8.207 7.248 1.00 91.12 70 LEU A O 1
ATOM 578 N N . LYS A 1 71 ? -4.300 9.861 6.231 1.00 90.19 71 LYS A N 1
ATOM 579 C CA . LYS A 1 71 ? -5.173 10.944 6.724 1.00 90.19 71 LYS A CA 1
ATOM 580 C C . LYS A 1 71 ? -6.627 10.788 6.282 1.00 90.19 71 LYS A C 1
ATOM 582 O O . LYS A 1 71 ? -7.530 10.983 7.088 1.00 90.19 71 LYS A O 1
ATOM 587 N N . TYR A 1 72 ? -6.860 10.444 5.013 1.00 82.06 72 TYR A N 1
ATOM 588 C CA . TYR A 1 72 ? -8.222 10.223 4.514 1.00 82.06 72 TYR A CA 1
ATOM 589 C C . TYR A 1 72 ? -8.895 9.029 5.199 1.00 82.06 72 TYR A C 1
ATOM 591 O O . TYR A 1 72 ? -10.101 9.053 5.420 1.00 82.06 72 TYR A O 1
ATOM 599 N N . ARG A 1 73 ? -8.117 8.006 5.574 1.00 77.81 73 ARG A N 1
ATOM 600 C CA . ARG A 1 73 ? -8.645 6.823 6.261 1.00 77.81 73 ARG A CA 1
ATOM 601 C C . ARG A 1 73 ? -8.922 7.048 7.740 1.00 77.81 73 ARG A C 1
ATOM 603 O O . ARG A 1 73 ? -9.893 6.493 8.239 1.00 77.81 73 ARG A O 1
ATOM 610 N N . GLU A 1 74 ? -8.108 7.834 8.440 1.00 72.19 74 GLU A N 1
ATOM 611 C CA . GLU A 1 74 ? -8.406 8.229 9.825 1.00 72.19 74 GLU A CA 1
ATOM 612 C C . GLU A 1 74 ? -9.754 8.960 9.899 1.00 72.19 74 GLU A C 1
ATOM 614 O O . GLU A 1 74 ? -10.608 8.564 10.685 1.00 72.19 74 GLU A O 1
ATOM 619 N N . ALA A 1 75 ? -10.004 9.906 8.985 1.00 69.69 75 ALA A N 1
ATOM 620 C CA . ALA A 1 75 ? -11.287 10.608 8.898 1.00 69.69 75 ALA A CA 1
ATOM 621 C C . ALA A 1 75 ? -12.478 9.659 8.644 1.00 69.69 75 ALA A C 1
ATOM 623 O O . ALA A 1 75 ? -13.500 9.758 9.314 1.00 69.69 75 ALA A O 1
ATOM 624 N N . GLU A 1 76 ? -12.332 8.692 7.732 1.00 65.12 76 GLU A N 1
ATOM 625 C CA . GLU A 1 76 ? -13.370 7.686 7.441 1.00 65.12 76 GLU A CA 1
ATOM 626 C C . GLU A 1 76 ? -13.622 6.743 8.636 1.00 65.12 76 GLU A C 1
ATOM 628 O O . GLU A 1 76 ? -14.745 6.313 8.896 1.00 65.12 76 GLU A O 1
ATOM 633 N N . THR A 1 77 ? -12.576 6.443 9.407 1.00 61.00 77 THR A N 1
ATOM 634 C CA . THR A 1 77 ? -12.663 5.592 10.599 1.00 61.00 77 THR A CA 1
ATOM 635 C C . THR A 1 77 ? -13.378 6.300 11.751 1.00 61.00 77 THR A C 1
ATOM 637 O O . THR A 1 77 ? -14.182 5.676 12.450 1.00 61.00 77 THR A O 1
ATOM 640 N N . ASP A 1 78 ? -13.102 7.590 11.946 1.00 58.81 78 ASP A N 1
ATOM 641 C CA . ASP A 1 78 ? -13.732 8.405 12.984 1.00 58.81 78 ASP A CA 1
ATOM 642 C C . ASP A 1 78 ? -15.244 8.543 12.729 1.00 58.81 78 ASP A C 1
ATOM 644 O O . ASP A 1 78 ? -16.042 8.368 13.653 1.00 58.81 78 ASP A O 1
ATOM 648 N N . GLU A 1 79 ? -15.658 8.723 11.470 1.00 57.38 79 GLU A N 1
ATOM 649 C CA . GLU A 1 79 ? -17.072 8.772 11.061 1.00 57.38 79 GLU A CA 1
ATOM 650 C C . GLU A 1 79 ? -17.817 7.439 11.280 1.00 57.38 79 GLU A C 1
ATOM 652 O O . GLU A 1 79 ? -18.954 7.422 11.768 1.00 57.38 79 GLU A O 1
ATOM 657 N N . ILE A 1 80 ? -17.174 6.301 10.994 1.00 56.97 80 ILE A N 1
ATOM 658 C CA . ILE A 1 80 ? -17.754 4.969 11.242 1.00 56.97 80 ILE A CA 1
ATOM 659 C C . ILE A 1 80 ? -17.851 4.687 12.751 1.00 56.97 80 ILE A C 1
ATOM 661 O O . ILE A 1 80 ? -18.852 4.132 13.210 1.00 56.97 80 ILE A O 1
ATOM 665 N N . SER A 1 81 ? -16.864 5.113 13.549 1.00 54.72 81 SER A N 1
ATOM 666 C CA . SER A 1 81 ? -16.895 4.955 15.012 1.00 54.72 81 SER A CA 1
ATOM 667 C C . SER A 1 81 ? -18.003 5.775 15.688 1.00 54.72 81 SER A C 1
ATOM 669 O O . SER A 1 81 ? -18.569 5.331 16.685 1.00 54.72 81 SER A O 1
ATOM 671 N N . ALA A 1 82 ? -18.372 6.923 15.110 1.00 54.97 82 ALA A N 1
ATOM 672 C CA . ALA A 1 82 ? -19.457 7.774 15.596 1.00 54.97 82 ALA A CA 1
ATOM 673 C C . ALA A 1 82 ? -20.861 7.232 15.260 1.00 54.97 82 ALA A C 1
ATOM 675 O O . ALA A 1 82 ? -21.833 7.599 15.918 1.00 54.97 82 ALA A O 1
ATOM 676 N N . THR A 1 83 ? -20.973 6.345 14.266 1.00 48.97 83 THR A N 1
ATOM 677 C CA . THR A 1 83 ? -22.261 5.841 13.748 1.00 48.97 83 THR A CA 1
ATOM 678 C C . THR A 1 83 ? -22.586 4.414 14.240 1.00 48.97 83 THR A C 1
ATOM 680 O O . THR A 1 83 ? -23.698 3.926 14.065 1.00 48.97 83 THR A O 1
ATOM 683 N N . GLY A 1 84 ? -21.651 3.731 14.913 1.00 46.28 84 GLY A N 1
ATOM 684 C CA . GLY A 1 84 ? -21.780 2.335 15.370 1.00 46.28 84 GLY A CA 1
ATOM 685 C C . GLY A 1 84 ? -22.577 2.090 16.663 1.00 46.28 84 GLY A C 1
ATOM 686 O O . GLY A 1 84 ? -22.337 1.088 17.333 1.00 46.28 84 GLY A O 1
ATOM 687 N N . MET A 1 85 ? -23.497 2.983 17.038 1.00 47.66 85 MET A N 1
ATOM 688 C CA . MET A 1 85 ? -24.347 2.868 18.235 1.00 47.66 85 MET A CA 1
ATOM 689 C C . MET A 1 85 ? -25.840 2.994 17.888 1.00 47.66 85 MET A C 1
ATOM 691 O O . MET A 1 85 ? -26.554 3.768 18.507 1.00 47.66 85 MET A O 1
ATOM 695 N N . ASP A 1 86 ? -26.341 2.235 16.914 1.00 48.12 86 ASP A N 1
ATOM 696 C CA . ASP A 1 86 ? -27.761 1.855 16.912 1.00 48.12 86 ASP A CA 1
ATOM 697 C C . ASP A 1 86 ? -27.997 0.606 16.060 1.00 48.12 86 ASP A C 1
ATOM 699 O O . ASP A 1 86 ? -27.973 0.671 14.834 1.00 48.12 86 ASP A O 1
ATOM 703 N N . SER A 1 87 ? -28.156 -0.540 16.724 1.00 40.72 87 SER A N 1
ATOM 704 C CA . SER A 1 87 ? -28.942 -1.708 16.290 1.00 40.72 87 SER A CA 1
ATOM 705 C C . SER A 1 87 ? -28.846 -2.774 17.384 1.00 40.72 87 SER A C 1
ATOM 707 O O . SER A 1 87 ? -28.238 -3.831 17.218 1.00 40.72 87 SER A O 1
ATOM 709 N N . THR A 1 88 ? -29.433 -2.480 18.544 1.00 48.62 88 THR A N 1
ATOM 710 C CA . THR A 1 88 ? -29.859 -3.530 19.472 1.00 48.62 88 THR A CA 1
ATOM 711 C C . THR A 1 88 ? -31.109 -4.151 18.869 1.00 48.62 88 THR A C 1
ATOM 713 O O . THR A 1 88 ? -32.145 -3.493 18.794 1.00 48.62 88 THR A O 1
ATOM 716 N N . THR A 1 89 ? -31.062 -5.407 18.438 1.00 42.62 89 THR A N 1
ATOM 717 C CA . THR A 1 89 ? -32.294 -6.198 18.368 1.00 42.62 89 THR A CA 1
ATOM 718 C C . THR A 1 89 ? -31.995 -7.655 18.673 1.00 42.62 89 THR A C 1
ATOM 720 O O . THR A 1 89 ? -31.262 -8.346 17.970 1.00 42.62 89 THR A O 1
ATOM 723 N N . GLU A 1 90 ? -32.545 -8.059 19.808 1.00 45.38 90 GLU A N 1
ATOM 724 C CA . GLU A 1 90 ? -32.542 -9.378 20.409 1.00 45.38 90 GLU A CA 1
ATOM 725 C C . GLU A 1 90 ? -33.138 -10.408 19.442 1.00 45.38 90 GLU A C 1
ATOM 727 O O . GLU A 1 90 ? -34.262 -10.244 18.971 1.00 45.38 90 GLU A O 1
ATOM 732 N N . HIS A 1 91 ? -32.424 -11.504 19.184 1.00 38.88 91 HIS A N 1
ATOM 733 C CA . HIS A 1 91 ? -33.063 -12.710 18.667 1.00 38.88 91 HIS A CA 1
ATOM 734 C C . HIS A 1 91 ? -33.447 -13.603 19.844 1.00 38.88 91 HIS A C 1
ATOM 736 O O . HIS A 1 91 ? -32.619 -14.282 20.447 1.00 38.88 91 HIS A O 1
ATOM 742 N N . THR A 1 92 ? -34.734 -13.538 20.174 1.00 41.38 92 THR A N 1
ATOM 743 C CA . THR A 1 92 ? -35.447 -14.393 21.117 1.00 41.38 92 THR A CA 1
ATOM 744 C C . THR A 1 92 ? -35.388 -15.852 20.658 1.00 41.38 92 THR A C 1
ATOM 746 O O . THR A 1 92 ? -35.749 -16.176 19.527 1.00 41.38 92 THR A O 1
ATOM 749 N N . GLU A 1 93 ? -34.956 -16.743 21.550 1.00 44.41 93 GLU A N 1
ATOM 750 C CA . GLU A 1 93 ? -35.133 -18.188 21.415 1.00 44.41 93 GLU A CA 1
ATOM 751 C C . GLU A 1 93 ? -36.633 -18.527 21.444 1.00 44.41 93 GLU A C 1
ATOM 753 O O . GLU A 1 93 ? -37.319 -18.248 22.428 1.00 44.41 93 GLU A O 1
ATOM 758 N N . GLN A 1 94 ? -37.146 -19.182 20.400 1.00 43.53 94 GLN A N 1
ATOM 759 C CA . GLN A 1 94 ? -38.433 -19.876 20.454 1.00 43.53 94 GLN A CA 1
ATOM 760 C C . GLN A 1 94 ? -38.251 -21.343 20.062 1.00 43.53 94 GLN A C 1
ATOM 762 O O . GLN A 1 94 ? -37.990 -21.695 18.915 1.00 43.53 94 GLN A O 1
ATOM 767 N N . LYS A 1 95 ? -38.368 -22.193 21.087 1.00 46.19 95 LYS A N 1
ATOM 768 C CA . LYS A 1 95 ? -38.695 -23.617 20.991 1.00 46.19 95 LYS A CA 1
ATOM 769 C C . LYS A 1 95 ? -40.123 -23.769 20.471 1.00 46.19 95 LYS A C 1
ATOM 771 O O . LYS A 1 95 ? -41.007 -23.233 21.118 1.00 46.19 95 LYS A O 1
ATOM 776 N N . ASP A 1 96 ? -40.320 -24.632 19.478 1.00 43.91 96 ASP A N 1
ATOM 777 C CA . ASP A 1 96 ? -41.546 -25.414 19.240 1.00 43.91 96 ASP A CA 1
ATOM 778 C C . ASP A 1 96 ? -41.0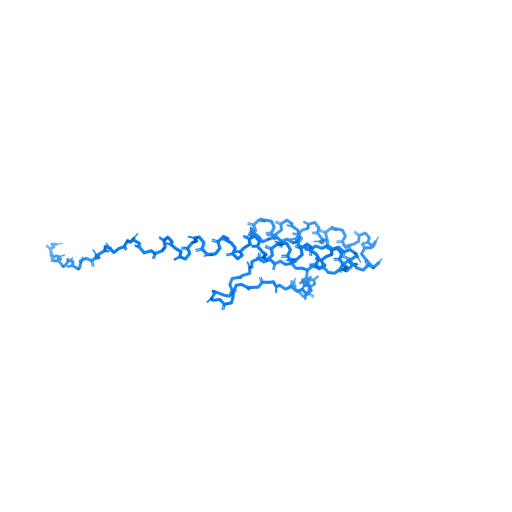98 -26.720 18.548 1.00 43.91 96 ASP A C 1
ATOM 780 O O . ASP A 1 96 ? -40.444 -26.684 17.511 1.00 43.91 96 ASP A O 1
ATOM 784 N N . LYS A 1 97 ? -41.035 -27.867 19.239 1.00 43.59 97 LYS A N 1
ATOM 785 C CA . LYS A 1 97 ? -42.101 -28.863 19.472 1.00 43.59 97 LYS A CA 1
ATOM 786 C C . LYS A 1 97 ? -42.807 -29.369 18.201 1.00 43.59 97 LYS A C 1
ATOM 788 O O . LYS A 1 97 ? -43.662 -28.695 17.654 1.00 43.59 97 LYS A O 1
ATOM 793 N N . GLU A 1 98 ? -42.454 -30.613 17.860 1.00 39.06 98 GLU A N 1
ATOM 794 C CA . GLU A 1 98 ? -43.362 -31.743 17.586 1.00 39.06 98 GLU A CA 1
ATOM 795 C C . GLU A 1 98 ? -44.387 -31.606 16.444 1.00 39.06 98 GLU A C 1
ATOM 797 O O . GLU A 1 98 ? -45.430 -30.973 16.594 1.00 39.06 98 GLU A O 1
ATOM 802 N N . ASN A 1 99 ? -44.118 -32.314 15.339 1.00 40.06 99 ASN A N 1
ATOM 803 C CA . ASN A 1 99 ? -45.059 -33.264 14.728 1.00 40.06 99 ASN A CA 1
ATOM 804 C C . ASN A 1 99 ? -44.336 -34.221 13.772 1.00 40.06 99 ASN A C 1
ATOM 806 O O . ASN A 1 99 ? -43.460 -33.741 13.017 1.00 40.06 99 ASN A O 1
#

InterPro domains:
  IPR024402 Domain of unknown function DUF2726 [PF10881] (3-68)

Sequence (99 aa):
MASQWHCDVVIVDIRTFAIVGAIELDDASHLKKQRNRRDILLEEVLRQAGIPLLRDRDSEKLVRRVREFLKYREAETDEISATGMDSTTEHTEQKDKEN